Protein AF-A0AAN8E3Z5-F1 (afdb_monomer)

Radius of gyration: 28.77 Å; Cα contacts (8 Å, |Δi|>4): 57; chains: 1; bounding box: 49×91×58 Å

pLDDT: mean 72.6, std 13.72, range [35.34, 92.69]

Foldseek 3Di:
DPPPPPQFDADPVVRDGDDPQQSCLVVCVVVVVVVLVVVVVVCCVVDPDCPDPPNDRDDDPGDHPVVVVDDPPPPDDPPPDDPDPPVLVVVLVVCVVVVHDDDPVCVVVDDSAPDPCCQDDPVRHGPPDPVVVVVCVVCVPPDDPPDDDPPDDDDDDDDDDDD

Mean predicted aligned error: 19.1 Å

Organism: Champsocephalus gunnari (NCBI:txid52237)

Sequence (163 aa):
MVPDSVLAPLNIINKEVATPEIQESLLGAEHLGQAQMKVFVDKRPASDQHLGLKSPILKNKAKTFASLYEVDQLSKNKQNTIKVDRQILQRLVTAYRAGRKVDLENVPQHELMPIPPSLAATNGSLHSTNKSALANILTKHVQTPADVPLQEPSCLAIDAKHL

Solvent-accessible surface area (backbone atoms only — not comparable to full-atom values): 11097 Å² total; per-residue (Å²): 135,80,75,86,72,82,76,65,53,63,42,85,86,80,72,43,70,48,52,71,68,31,40,51,34,57,75,39,41,64,61,54,50,53,52,52,50,50,54,55,60,60,48,62,84,72,44,95,60,87,72,53,94,81,64,74,83,79,80,81,85,66,52,44,80,70,55,76,74,58,73,83,82,65,87,84,62,93,76,76,82,77,90,67,61,66,69,60,56,50,51,51,51,50,41,41,72,71,70,45,93,68,58,77,84,58,50,82,80,47,82,92,48,101,52,59,72,92,53,22,44,96,86,71,48,62,55,90,59,62,69,64,60,58,49,52,64,71,45,70,82,58,87,72,72,94,65,79,83,80,81,65,102,71,86,87,84,81,83,88,81,78,132

Structure (mmCIF, N/CA/C/O backbone):
data_AF-A0AAN8E3Z5-F1
#
_entry.id   AF-A0AAN8E3Z5-F1
#
loop_
_atom_site.group_PDB
_atom_site.id
_atom_site.type_symbol
_atom_site.label_atom_id
_atom_site.label_alt_id
_atom_site.label_comp_id
_atom_site.label_asym_id
_atom_site.label_entity_id
_atom_site.label_seq_id
_atom_site.pdbx_PDB_ins_code
_atom_site.Cartn_x
_atom_site.Cartn_y
_atom_site.Cartn_z
_atom_site.occupancy
_atom_site.B_iso_or_equiv
_atom_site.auth_seq_id
_atom_site.auth_comp_id
_atom_site.auth_asym_id
_atom_site.auth_atom_id
_atom_site.pdbx_PDB_model_num
ATOM 1 N N . MET A 1 1 ? -17.782 32.209 -18.278 1.00 35.34 1 MET A N 1
ATOM 2 C CA . MET A 1 1 ? -16.757 31.251 -18.734 1.00 35.34 1 MET A CA 1
ATOM 3 C C . MET A 1 1 ? -16.049 30.766 -17.480 1.00 35.34 1 MET A C 1
ATOM 5 O O . MET A 1 1 ? -15.307 31.535 -16.886 1.00 35.34 1 MET A O 1
ATOM 9 N N . VAL A 1 2 ? -16.440 29.600 -16.962 1.00 37.16 2 VAL A N 1
ATOM 10 C CA . VAL A 1 2 ? -15.814 29.016 -15.764 1.00 37.16 2 VAL A CA 1
ATOM 11 C C . VAL A 1 2 ? -14.489 28.419 -16.241 1.00 37.16 2 VAL A C 1
ATOM 13 O O . VAL A 1 2 ? -14.527 27.704 -17.240 1.00 37.16 2 VAL A O 1
ATOM 16 N N . PRO A 1 3 ? -13.336 28.755 -15.640 1.00 47.00 3 PRO A N 1
ATOM 17 C CA . PRO A 1 3 ? -12.073 28.149 -16.043 1.00 47.00 3 PRO A CA 1
ATOM 18 C C . PRO A 1 3 ? -12.197 26.637 -15.862 1.00 47.00 3 PRO A C 1
ATOM 20 O O . PRO A 1 3 ? -12.747 26.203 -14.847 1.00 47.00 3 PRO A O 1
ATOM 23 N N . ASP A 1 4 ? -11.739 25.866 -16.851 1.00 47.56 4 ASP A N 1
ATOM 24 C CA . ASP A 1 4 ? -11.711 24.406 -16.799 1.00 47.56 4 ASP A CA 1
ATOM 25 C C . ASP A 1 4 ? -11.089 23.979 -15.470 1.00 47.56 4 ASP A C 1
ATOM 27 O O . ASP A 1 4 ? -9.887 24.101 -15.228 1.00 47.56 4 ASP A O 1
ATOM 31 N N . SER A 1 5 ? -11.954 23.555 -14.556 1.00 53.25 5 SER A N 1
ATOM 32 C CA . SER A 1 5 ? -11.547 23.027 -13.270 1.00 53.25 5 SER A CA 1
ATOM 33 C C . SER A 1 5 ? -10.885 21.704 -13.598 1.00 53.25 5 SER A C 1
ATOM 35 O O . SER A 1 5 ? -11.550 20.770 -14.038 1.00 53.25 5 SER A O 1
ATOM 37 N N . VAL A 1 6 ? -9.561 21.647 -13.464 1.00 61.03 6 VAL A N 1
ATOM 38 C CA . VAL A 1 6 ? -8.793 20.417 -13.645 1.00 61.03 6 VAL A CA 1
ATOM 39 C C . VAL A 1 6 ? -9.338 19.405 -12.640 1.00 61.03 6 VAL A C 1
ATOM 41 O O . VAL A 1 6 ? -9.022 19.454 -11.452 1.00 61.03 6 VAL A O 1
ATOM 44 N N . LEU A 1 7 ? -10.235 18.534 -13.102 1.00 68.44 7 LEU A N 1
ATOM 45 C CA . LEU A 1 7 ? -10.833 17.495 -12.282 1.00 68.44 7 LEU A CA 1
ATOM 46 C C . LEU A 1 7 ? -9.721 16.519 -11.904 1.00 68.44 7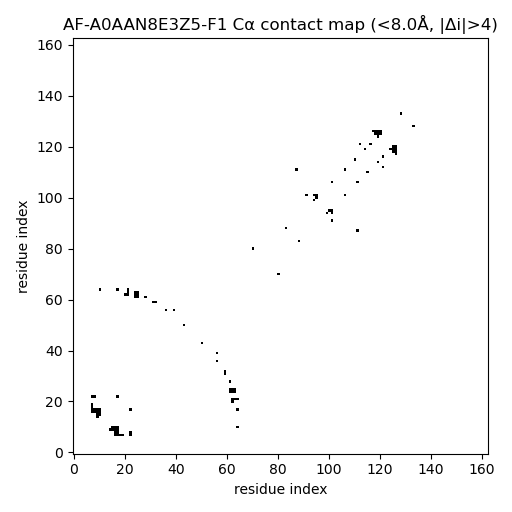 LEU A C 1
ATOM 48 O O . LEU A 1 7 ? -9.171 15.821 -12.756 1.00 68.44 7 LEU A O 1
ATOM 52 N N . ALA A 1 8 ? -9.370 16.502 -10.620 1.00 77.50 8 ALA A N 1
ATOM 53 C CA . ALA A 1 8 ? -8.395 15.563 -10.095 1.00 77.50 8 ALA A CA 1
ATOM 54 C C . ALA A 1 8 ? -8.927 14.126 -10.272 1.00 77.50 8 ALA A C 1
ATOM 56 O O . ALA A 1 8 ? -10.093 13.867 -9.947 1.00 77.50 8 ALA A O 1
ATOM 57 N N . PRO A 1 9 ? -8.109 13.182 -10.777 1.00 83.31 9 PRO A N 1
ATOM 58 C CA . PRO A 1 9 ? -8.521 11.794 -10.942 1.00 83.31 9 PRO A CA 1
ATOM 59 C C . PRO A 1 9 ? -9.071 11.212 -9.636 1.00 83.31 9 PRO A C 1
ATOM 61 O O . PRO A 1 9 ? -8.458 11.353 -8.579 1.00 83.31 9 PRO A O 1
ATOM 64 N N . LEU A 1 10 ? -10.218 10.536 -9.712 1.00 87.19 10 LEU A N 1
ATOM 65 C CA . LEU A 1 10 ? -10.875 9.904 -8.569 1.00 87.19 10 LEU A CA 1
ATOM 66 C C . LEU A 1 10 ? -10.793 8.380 -8.694 1.00 87.19 10 LEU A C 1
ATOM 68 O O . LEU A 1 10 ? -11.202 7.807 -9.706 1.00 87.19 10 LEU A O 1
ATOM 72 N N . ASN A 1 11 ? -10.341 7.704 -7.641 1.00 84.56 11 ASN A N 1
ATOM 73 C CA . ASN A 1 11 ? -10.471 6.258 -7.535 1.00 84.56 11 ASN A CA 1
ATOM 74 C C . ASN A 1 11 ? -11.949 5.895 -7.310 1.00 84.56 11 ASN A C 1
ATOM 76 O O . ASN A 1 11 ? -12.522 6.175 -6.258 1.00 84.56 11 ASN A O 1
ATOM 80 N N . ILE A 1 12 ? -12.573 5.247 -8.295 1.00 86.06 12 ILE A N 1
ATOM 81 C CA . ILE A 1 12 ? -14.014 4.947 -8.289 1.00 86.06 12 ILE A CA 1
ATOM 82 C C . ILE A 1 12 ? -14.402 3.981 -7.161 1.00 86.06 12 ILE A C 1
ATOM 84 O O . ILE A 1 12 ? -15.523 4.075 -6.649 1.00 86.06 12 ILE A O 1
ATOM 88 N N . ILE A 1 13 ? -13.489 3.089 -6.765 1.00 81.62 13 ILE A N 1
ATOM 89 C CA . ILE A 1 13 ? -13.720 2.070 -5.735 1.00 81.62 13 ILE A CA 1
ATOM 90 C C . ILE A 1 13 ? -13.588 2.698 -4.347 1.00 81.62 13 ILE A C 1
ATOM 92 O O . ILE A 1 13 ? -14.518 2.634 -3.548 1.00 81.62 13 ILE A O 1
ATOM 96 N N . ASN A 1 14 ? -12.460 3.362 -4.088 1.00 79.62 14 ASN A N 1
ATOM 97 C CA . ASN A 1 14 ? -12.145 3.884 -2.754 1.00 79.62 14 ASN A CA 1
ATOM 98 C C . ASN A 1 14 ? -12.716 5.289 -2.502 1.00 79.62 14 ASN A C 1
ATOM 100 O O . ASN A 1 14 ? -12.696 5.758 -1.368 1.00 79.62 14 ASN A O 1
ATOM 104 N N . LYS A 1 15 ? -13.227 5.959 -3.546 1.00 82.38 15 LYS A N 1
ATOM 105 C CA . LYS A 1 15 ? -13.676 7.365 -3.531 1.00 82.38 15 LYS A CA 1
ATOM 106 C C . LYS A 1 15 ? -12.581 8.348 -3.102 1.00 82.38 15 LYS A C 1
ATOM 108 O O . LYS A 1 15 ? -12.868 9.410 -2.563 1.00 82.38 15 LYS A O 1
ATOM 113 N N . GLU A 1 16 ? -11.329 7.997 -3.370 1.00 82.81 16 GLU A N 1
ATOM 114 C CA . GLU A 1 16 ? -10.161 8.815 -3.045 1.00 82.81 16 GLU A CA 1
ATOM 115 C C . GLU A 1 16 ? -9.762 9.693 -4.226 1.00 82.81 16 GLU A C 1
ATOM 117 O O . GLU A 1 16 ? -9.743 9.237 -5.370 1.00 82.81 16 GLU A O 1
ATOM 122 N N . VAL A 1 17 ? -9.419 10.947 -3.941 1.00 86.69 17 VAL A N 1
ATOM 123 C CA . VAL A 1 17 ? -8.927 11.909 -4.934 1.00 86.69 17 VAL A CA 1
ATOM 124 C C . VAL A 1 17 ? -7.409 11.777 -5.047 1.00 86.69 17 VAL A C 1
ATOM 126 O O . VAL A 1 17 ? -6.720 11.663 -4.033 1.00 86.69 17 VAL A O 1
ATOM 129 N N . ALA A 1 18 ? -6.883 11.771 -6.272 1.00 86.25 18 ALA A N 1
ATOM 130 C CA . ALA A 1 18 ? -5.448 11.701 -6.519 1.00 86.25 18 ALA A CA 1
ATOM 131 C C . ALA A 1 18 ? -4.725 12.921 -5.934 1.00 86.25 18 ALA A C 1
ATOM 133 O O . ALA A 1 18 ? -5.173 14.058 -6.076 1.00 86.25 18 ALA A O 1
ATOM 134 N N . THR A 1 19 ? -3.565 12.684 -5.321 1.00 89.25 19 THR A N 1
ATOM 135 C CA . THR A 1 19 ? -2.620 13.761 -5.008 1.00 89.25 19 THR A CA 1
ATOM 136 C C . THR A 1 19 ? -2.021 14.319 -6.304 1.00 89.25 19 THR A C 1
ATOM 138 O O . THR A 1 19 ? -2.004 13.605 -7.311 1.00 89.25 19 THR A O 1
ATOM 141 N N . PRO A 1 20 ? -1.475 15.550 -6.304 1.00 88.12 20 PRO A N 1
ATOM 142 C CA . PRO A 1 20 ? -0.863 16.139 -7.498 1.00 88.12 20 PRO A CA 1
ATOM 143 C C . PRO A 1 20 ? 0.209 15.239 -8.128 1.00 88.12 20 PRO A C 1
ATOM 145 O O . PRO A 1 20 ? 0.240 15.069 -9.340 1.00 88.12 20 PRO A O 1
ATOM 148 N N . GLU A 1 21 ? 1.022 14.580 -7.298 1.00 87.31 21 GLU A N 1
ATOM 149 C CA . GLU A 1 21 ? 2.067 13.656 -7.753 1.00 87.31 21 GLU A CA 1
ATOM 150 C C . GLU A 1 21 ? 1.504 12.401 -8.435 1.00 87.31 21 GLU A C 1
ATOM 152 O O . GLU A 1 21 ? 2.039 11.938 -9.442 1.00 87.31 21 GLU A O 1
ATOM 157 N N . ILE A 1 22 ? 0.422 11.830 -7.893 1.00 89.31 22 ILE A N 1
ATOM 158 C CA . ILE A 1 22 ? -0.249 10.671 -8.497 1.00 89.31 22 ILE A CA 1
ATOM 159 C C . ILE A 1 22 ? -0.948 11.103 -9.783 1.00 89.31 22 ILE A C 1
ATOM 161 O O . ILE A 1 22 ? -0.882 10.391 -10.779 1.00 89.31 22 ILE A O 1
ATOM 165 N N . GLN A 1 23 ? -1.587 12.271 -9.788 1.00 89.38 23 GLN A N 1
ATOM 166 C CA . GLN A 1 23 ? -2.225 12.825 -10.974 1.00 89.38 23 GLN A CA 1
ATOM 167 C C . GLN A 1 23 ? -1.213 13.020 -12.106 1.00 89.38 23 GLN A C 1
ATOM 169 O O . GLN A 1 23 ? -1.448 12.533 -13.209 1.00 89.38 23 GLN A O 1
ATOM 174 N N . GLU A 1 24 ? -0.083 13.672 -11.839 1.00 89.94 24 GLU A N 1
ATOM 175 C CA . GLU A 1 24 ? 0.981 13.869 -12.826 1.00 89.94 24 GLU A CA 1
ATOM 176 C C . GLU A 1 24 ? 1.546 12.528 -13.311 1.00 89.94 24 GLU A C 1
ATOM 178 O O . GLU A 1 24 ? 1.671 12.303 -14.515 1.00 89.94 24 GLU A O 1
ATOM 183 N N . SER A 1 25 ? 1.804 11.592 -12.392 1.00 89.19 25 SER A N 1
ATOM 184 C CA . SER A 1 25 ? 2.319 10.267 -12.740 1.00 89.19 25 SER A CA 1
ATOM 185 C C . SER A 1 25 ? 1.342 9.445 -13.588 1.00 89.19 25 SER A C 1
ATOM 187 O O . SER A 1 25 ? 1.790 8.689 -14.450 1.00 89.19 25 SER A O 1
ATOM 189 N N . LEU A 1 26 ? 0.033 9.544 -13.339 1.00 88.50 26 LEU A N 1
ATOM 190 C CA . LEU A 1 26 ? -0.995 8.817 -14.089 1.00 88.50 26 LEU A CA 1
ATOM 191 C C . LEU A 1 26 ? -1.249 9.456 -15.456 1.00 88.50 26 LEU A C 1
ATOM 193 O O . LEU A 1 26 ? -1.284 8.743 -16.457 1.00 88.50 26 LEU A O 1
ATOM 197 N N . LEU A 1 27 ? -1.384 10.785 -15.511 1.00 89.75 27 LEU A N 1
ATOM 198 C CA . LEU A 1 27 ? -1.587 11.518 -16.764 1.00 89.75 27 LEU A CA 1
ATOM 199 C C . LEU A 1 27 ? -0.351 11.440 -17.672 1.00 89.75 27 LEU A C 1
ATOM 201 O O . LEU A 1 27 ? -0.482 11.344 -18.888 1.00 89.75 27 LEU A O 1
ATOM 205 N N . GLY A 1 28 ? 0.848 11.425 -17.088 1.00 88.38 28 GLY A N 1
ATOM 206 C CA . GLY A 1 28 ? 2.117 11.301 -17.804 1.00 88.38 28 GLY A CA 1
ATOM 207 C C . GLY A 1 28 ? 2.565 9.863 -18.083 1.00 88.38 28 GLY A C 1
ATOM 208 O O . GLY A 1 28 ? 3.637 9.675 -18.659 1.00 88.38 28 GLY A O 1
ATOM 209 N N . ALA A 1 29 ? 1.798 8.840 -17.688 1.00 88.31 29 ALA A N 1
ATOM 210 C CA . ALA A 1 29 ? 2.243 7.444 -17.728 1.00 88.31 29 ALA A CA 1
ATOM 211 C C . ALA A 1 29 ? 2.651 6.975 -19.135 1.00 88.31 29 ALA A C 1
ATOM 213 O O . ALA A 1 29 ? 3.661 6.282 -19.288 1.00 88.31 29 ALA A O 1
ATOM 214 N N . GLU A 1 30 ? 1.899 7.384 -20.160 1.00 89.50 30 GLU A N 1
ATOM 215 C CA . GLU A 1 30 ? 2.204 7.070 -21.558 1.00 89.50 30 GLU A CA 1
ATOM 216 C C . GLU A 1 30 ? 3.537 7.691 -21.989 1.00 89.50 30 GLU A C 1
ATOM 218 O O . GLU A 1 30 ? 4.428 6.985 -22.461 1.00 89.50 30 GLU A O 1
ATOM 223 N N . HIS A 1 31 ? 3.704 8.996 -21.758 1.00 90.00 31 HIS A N 1
ATOM 224 C CA . HIS A 1 31 ? 4.921 9.722 -22.111 1.00 90.00 31 HIS A CA 1
ATOM 225 C C . HIS A 1 31 ? 6.151 9.148 -21.390 1.00 90.00 31 HIS A C 1
ATOM 227 O O . HIS A 1 31 ? 7.203 8.949 -22.002 1.00 90.00 31 HIS A O 1
ATOM 233 N N . LEU A 1 32 ? 6.017 8.803 -20.104 1.00 87.56 32 LEU A N 1
ATOM 234 C CA . LEU A 1 32 ? 7.078 8.146 -19.336 1.00 87.56 32 LEU A CA 1
ATOM 235 C C . LEU A 1 32 ? 7.445 6.776 -19.926 1.00 87.56 32 LEU A C 1
ATOM 237 O O . LEU A 1 32 ? 8.629 6.449 -20.024 1.00 87.56 32 LEU A O 1
ATOM 241 N N . GLY A 1 33 ? 6.453 5.990 -20.355 1.00 88.81 33 GLY A N 1
ATOM 242 C CA . GLY A 1 33 ? 6.675 4.703 -21.017 1.00 88.81 33 GLY A CA 1
ATOM 243 C C . GLY A 1 33 ? 7.392 4.846 -22.362 1.00 88.81 33 GLY A C 1
ATOM 244 O O . GLY A 1 33 ? 8.358 4.126 -22.628 1.00 88.81 33 GLY A O 1
ATOM 245 N N . GLN A 1 34 ? 6.979 5.813 -23.183 1.00 90.94 34 GLN A N 1
ATOM 246 C CA . GLN A 1 34 ? 7.623 6.113 -24.465 1.00 90.94 34 GLN A CA 1
ATOM 247 C C . GLN A 1 34 ? 9.076 6.577 -24.276 1.00 90.94 34 GLN A C 1
ATOM 249 O O . GLN A 1 34 ? 9.975 6.098 -24.972 1.00 90.94 34 GLN A O 1
ATOM 254 N N . ALA A 1 35 ? 9.337 7.446 -23.295 1.00 89.81 35 ALA A N 1
ATOM 255 C CA . ALA A 1 35 ? 10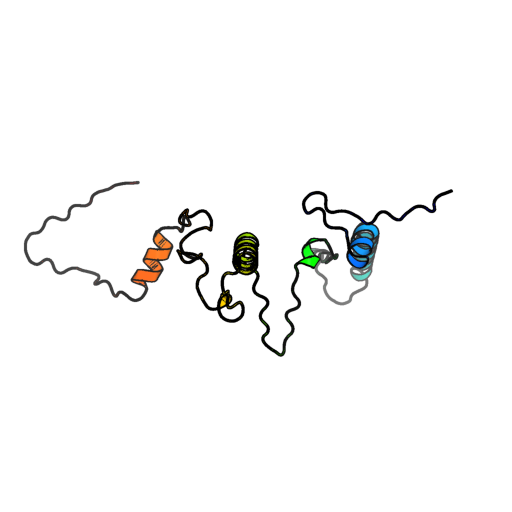.687 7.895 -22.966 1.00 89.81 35 ALA A CA 1
ATOM 256 C C . ALA A 1 35 ? 11.582 6.732 -22.497 1.00 89.81 35 ALA A C 1
ATOM 258 O O . ALA A 1 35 ? 12.719 6.604 -22.955 1.00 89.81 35 ALA A O 1
ATOM 259 N N . GLN A 1 36 ? 11.068 5.843 -21.639 1.00 87.75 36 GLN A N 1
ATOM 260 C CA . GLN A 1 36 ? 11.792 4.645 -21.191 1.00 87.75 36 GLN A CA 1
ATOM 261 C C . GLN A 1 36 ? 12.096 3.687 -22.347 1.00 87.75 36 GLN A C 1
ATOM 263 O O . GLN A 1 36 ? 13.207 3.160 -22.422 1.00 87.75 36 GLN A O 1
ATOM 268 N N . MET A 1 37 ? 11.145 3.498 -23.264 1.00 89.00 37 MET A N 1
ATOM 269 C CA . MET A 1 37 ? 11.342 2.695 -24.471 1.00 89.00 37 MET A CA 1
ATOM 270 C C . MET A 1 37 ? 12.452 3.276 -25.349 1.00 89.00 37 MET A C 1
ATOM 272 O O . MET A 1 37 ? 13.358 2.552 -25.756 1.00 89.00 37 MET A O 1
ATOM 276 N N . LYS A 1 38 ? 12.423 4.589 -25.598 1.00 89.06 38 LYS A N 1
ATOM 277 C CA . LYS A 1 38 ? 13.441 5.264 -26.408 1.00 89.06 38 LYS A CA 1
ATOM 278 C C . LYS A 1 38 ? 14.835 5.104 -25.799 1.00 89.06 38 LYS A C 1
ATOM 280 O O . LYS A 1 38 ? 15.750 4.641 -26.467 1.00 89.06 38 LYS A O 1
ATOM 285 N N . VAL A 1 39 ? 14.965 5.364 -24.497 1.00 87.00 39 VAL A N 1
ATOM 286 C CA . VAL A 1 39 ? 16.222 5.164 -23.756 1.00 87.00 39 VAL A CA 1
ATOM 287 C C . VAL A 1 39 ? 16.699 3.710 -23.825 1.00 87.00 39 VAL A C 1
ATOM 289 O O . VAL A 1 39 ? 17.900 3.463 -23.929 1.00 87.00 39 VAL A O 1
ATOM 292 N N . PHE A 1 40 ? 15.785 2.743 -23.755 1.00 85.19 40 PHE A N 1
ATOM 293 C CA . PHE A 1 40 ? 16.120 1.326 -23.858 1.00 85.19 40 PHE A CA 1
ATOM 294 C C . PHE A 1 40 ? 16.655 0.948 -25.246 1.00 85.19 40 PHE A C 1
ATOM 296 O O . PHE A 1 40 ? 17.634 0.205 -25.336 1.00 85.19 40 PHE A O 1
ATOM 303 N N . VAL A 1 41 ? 16.044 1.472 -26.313 1.00 85.12 41 VAL A N 1
ATOM 304 C CA . VAL A 1 41 ? 16.496 1.253 -27.695 1.00 85.12 41 VAL A CA 1
ATOM 305 C C . VAL A 1 41 ? 17.846 1.922 -27.934 1.00 85.12 41 VAL A C 1
ATOM 307 O O . VAL A 1 41 ? 18.742 1.261 -28.447 1.00 85.12 41 VAL A O 1
ATOM 310 N N . ASP A 1 42 ? 18.023 3.172 -27.504 1.00 84.88 42 ASP A N 1
ATOM 311 C CA . ASP A 1 42 ? 19.233 3.966 -27.761 1.00 84.88 42 ASP A CA 1
ATOM 312 C C . ASP A 1 42 ? 20.461 3.448 -26.993 1.00 84.88 42 ASP A C 1
ATOM 314 O O . ASP A 1 42 ? 21.584 3.477 -27.498 1.00 84.88 42 ASP A O 1
ATOM 318 N N . LYS A 1 43 ? 20.270 2.931 -25.772 1.00 79.81 43 LYS A N 1
ATOM 319 C CA . LYS A 1 43 ? 21.372 2.388 -24.956 1.00 79.81 43 LYS A CA 1
ATOM 320 C C . LYS A 1 43 ? 21.889 1.040 -25.448 1.00 79.81 43 LYS A C 1
ATOM 322 O O . LYS A 1 43 ? 23.027 0.697 -25.154 1.00 79.81 43 LYS A O 1
ATOM 327 N N . ARG A 1 44 ? 21.078 0.274 -26.180 1.00 75.69 44 ARG A N 1
ATOM 328 C CA . ARG A 1 44 ? 21.425 -1.079 -26.633 1.00 75.69 44 ARG A CA 1
ATOM 329 C C . ARG A 1 44 ? 22.542 -1.124 -27.694 1.00 75.69 44 ARG A C 1
ATOM 331 O O . ARG A 1 44 ? 23.403 -1.986 -27.557 1.00 75.69 44 ARG A O 1
ATOM 338 N N . PRO A 1 45 ? 22.572 -0.256 -28.724 1.00 72.00 45 PRO A N 1
ATOM 339 C CA . PRO A 1 45 ? 23.680 -0.209 -29.677 1.00 72.00 45 PRO A CA 1
ATOM 340 C C . PRO A 1 45 ? 24.902 0.566 -29.158 1.00 72.00 45 PRO A C 1
ATOM 342 O O . PRO A 1 45 ? 25.985 0.384 -29.699 1.00 72.00 45 PRO A O 1
ATOM 345 N N . ALA A 1 46 ? 24.743 1.429 -28.146 1.00 64.31 46 ALA A N 1
ATOM 346 C CA . ALA A 1 46 ? 25.780 2.363 -27.692 1.00 64.31 46 ALA A CA 1
ATOM 347 C C . ALA A 1 46 ? 26.561 1.919 -26.436 1.00 64.31 46 ALA A C 1
ATOM 349 O O . ALA A 1 46 ? 27.492 2.613 -26.034 1.00 64.31 46 ALA A O 1
ATOM 350 N N . SER A 1 47 ? 26.188 0.816 -25.776 1.00 59.00 47 SER A N 1
ATOM 351 C CA . SER A 1 47 ? 26.873 0.360 -24.560 1.00 59.00 47 SER A CA 1
ATOM 352 C C . SER A 1 47 ? 27.907 -0.733 -24.845 1.00 59.00 47 SER A C 1
ATOM 354 O O . SER A 1 47 ? 27.538 -1.832 -25.250 1.00 59.00 47 SER A O 1
ATOM 356 N N . ASP A 1 48 ? 29.169 -0.485 -24.482 1.00 56.81 48 ASP A N 1
ATOM 357 C CA . ASP A 1 48 ? 30.242 -1.502 -24.419 1.00 56.81 48 ASP A CA 1
ATOM 358 C C . ASP A 1 48 ? 29.980 -2.598 -23.362 1.00 56.81 48 ASP A C 1
ATOM 360 O O . ASP A 1 48 ? 30.673 -3.612 -23.287 1.00 56.81 48 ASP A O 1
ATOM 364 N N . GLN A 1 49 ? 28.959 -2.414 -22.520 1.00 59.75 49 GLN A N 1
ATOM 365 C CA . GLN A 1 49 ? 28.465 -3.438 -21.609 1.00 59.75 49 GLN A CA 1
ATOM 366 C C . GLN A 1 49 ? 27.494 -4.361 -22.344 1.00 59.75 49 GLN A C 1
ATOM 368 O O . GLN A 1 49 ? 26.504 -3.903 -22.908 1.00 59.75 49 GLN A O 1
ATOM 373 N N . HIS A 1 50 ? 27.755 -5.669 -22.276 1.00 58.84 50 HIS A N 1
ATOM 374 C CA . HIS A 1 50 ? 26.893 -6.761 -22.739 1.00 58.84 50 HIS A CA 1
ATOM 375 C C . HIS A 1 50 ? 25.481 -6.710 -22.108 1.00 58.84 50 HIS A C 1
ATOM 377 O O . HIS A 1 50 ? 25.116 -7.534 -21.266 1.00 58.84 50 HIS A O 1
ATOM 383 N N . LEU A 1 51 ? 24.633 -5.773 -22.526 1.00 65.56 51 LEU A N 1
ATOM 384 C CA . LEU A 1 51 ? 23.194 -5.873 -22.336 1.00 65.56 51 LEU A CA 1
ATOM 385 C C . LEU A 1 51 ? 22.723 -6.995 -23.257 1.00 65.56 51 LEU A C 1
ATOM 387 O O . LEU A 1 51 ? 22.594 -6.822 -24.468 1.00 65.56 51 LEU A O 1
ATOM 391 N N . GLY A 1 52 ? 22.529 -8.186 -22.685 1.00 64.50 52 GLY A N 1
ATOM 392 C CA . GLY A 1 52 ? 22.098 -9.356 -23.443 1.00 64.50 52 GLY A CA 1
ATOM 393 C C . GLY A 1 52 ? 20.870 -9.032 -24.296 1.00 64.50 52 GLY A C 1
ATOM 394 O O . GLY A 1 52 ? 19.961 -8.339 -23.842 1.00 64.50 52 GLY A O 1
ATOM 395 N N . LEU A 1 53 ? 20.812 -9.551 -25.524 1.00 65.06 53 LEU A N 1
ATOM 396 C CA . LEU A 1 53 ? 19.743 -9.272 -26.496 1.00 65.06 53 LEU A CA 1
ATOM 397 C C . LEU A 1 53 ? 18.321 -9.463 -25.921 1.00 65.06 53 LEU A C 1
ATOM 399 O O . LEU A 1 53 ? 17.376 -8.783 -26.322 1.00 65.06 53 LEU A O 1
ATOM 403 N N . LYS A 1 54 ? 18.187 -10.370 -24.945 1.00 75.31 54 LYS A N 1
ATOM 404 C CA . LYS A 1 54 ? 16.941 -10.727 -24.249 1.00 75.31 54 LYS A CA 1
ATOM 405 C C . LYS A 1 54 ? 16.717 -9.988 -22.923 1.00 75.31 54 LYS A C 1
ATOM 407 O O . LYS A 1 54 ? 15.820 -10.355 -22.171 1.00 75.31 54 LYS A O 1
ATOM 412 N N . SER A 1 55 ? 17.533 -8.986 -22.604 1.00 79.81 55 SER A N 1
ATOM 413 C CA . SER A 1 55 ? 17.340 -8.157 -21.411 1.00 79.81 55 SER A CA 1
ATOM 414 C C . SER A 1 55 ? 15.984 -7.438 -21.492 1.00 79.81 55 SER A C 1
ATOM 416 O O . SER A 1 55 ? 15.700 -6.806 -22.514 1.00 79.81 55 SER A O 1
ATOM 418 N N . PRO A 1 56 ? 15.118 -7.563 -20.470 1.00 82.50 56 PRO A N 1
ATOM 419 C CA . PRO A 1 56 ? 13.802 -6.939 -20.477 1.00 82.50 56 PRO A CA 1
ATOM 420 C C . PRO A 1 56 ? 13.893 -5.438 -20.185 1.00 82.50 56 PRO A C 1
ATOM 422 O O . PRO A 1 56 ? 14.815 -4.971 -19.515 1.00 82.50 56 PRO A O 1
ATOM 425 N N . ILE A 1 57 ? 12.888 -4.689 -20.637 1.00 84.44 57 ILE A N 1
ATOM 426 C CA . ILE A 1 57 ? 12.687 -3.299 -20.220 1.00 84.44 57 ILE A CA 1
ATOM 427 C C . ILE A 1 57 ? 12.325 -3.297 -18.730 1.00 84.44 57 ILE A C 1
ATOM 429 O O . ILE A 1 57 ? 11.495 -4.091 -18.279 1.00 84.44 57 ILE A O 1
ATOM 433 N N . LEU A 1 58 ? 12.960 -2.418 -17.954 1.00 82.75 58 LEU A N 1
ATOM 434 C CA . LEU A 1 58 ? 12.657 -2.267 -16.533 1.00 82.75 58 LEU A CA 1
ATOM 435 C C . LEU A 1 58 ? 11.215 -1.784 -16.341 1.00 82.75 58 LEU A C 1
ATOM 437 O O . LEU A 1 58 ? 10.725 -0.938 -17.083 1.00 82.75 58 LEU A O 1
ATOM 441 N N . LYS A 1 59 ? 10.540 -2.308 -15.313 1.00 82.50 59 LYS A N 1
ATOM 442 C CA . LYS A 1 59 ? 9.177 -1.881 -14.979 1.00 82.50 59 LYS A CA 1
ATOM 443 C C . LYS A 1 59 ? 9.167 -0.407 -14.580 1.00 82.50 59 LYS A C 1
ATOM 445 O O . LYS A 1 59 ? 9.942 0.000 -13.712 1.00 82.50 59 LYS A O 1
ATOM 450 N N . ASN A 1 60 ? 8.230 0.351 -15.143 1.00 79.94 60 ASN A N 1
ATOM 451 C CA . ASN A 1 60 ? 7.955 1.706 -14.695 1.00 79.94 60 ASN A CA 1
ATOM 452 C C . ASN A 1 60 ? 7.354 1.660 -13.279 1.00 79.94 60 ASN A C 1
ATOM 454 O O . ASN A 1 60 ? 6.295 1.067 -13.073 1.00 79.94 60 ASN A O 1
ATOM 458 N N . LYS A 1 61 ? 8.030 2.262 -12.296 1.00 82.19 61 LYS A N 1
ATOM 459 C CA . LYS A 1 61 ? 7.543 2.384 -10.912 1.00 82.19 61 LYS A CA 1
ATOM 460 C C . LYS A 1 61 ? 6.718 3.666 -10.753 1.00 82.19 61 LYS A C 1
ATOM 462 O O . LYS A 1 61 ? 7.047 4.520 -9.937 1.00 82.19 61 LYS A O 1
ATOM 467 N N . ALA A 1 62 ? 5.696 3.823 -11.592 1.00 84.31 62 ALA A N 1
ATOM 468 C CA . ALA A 1 62 ? 4.813 4.983 -11.555 1.00 84.31 62 ALA A CA 1
ATOM 469 C C . ALA A 1 62 ? 4.050 5.036 -10.220 1.00 84.31 62 ALA A C 1
ATOM 471 O O . ALA A 1 62 ? 3.589 4.002 -9.726 1.00 84.31 62 ALA A O 1
ATOM 472 N N . LYS A 1 63 ? 3.906 6.235 -9.647 1.00 87.12 63 LYS A N 1
ATOM 473 C CA . LYS A 1 63 ? 3.092 6.436 -8.443 1.00 87.12 63 LYS A CA 1
ATOM 474 C C . LYS A 1 63 ? 1.620 6.260 -8.814 1.00 87.12 63 LYS A C 1
ATOM 476 O O . LYS A 1 63 ? 1.152 6.776 -9.826 1.00 87.12 63 LYS A O 1
ATOM 481 N N . THR A 1 64 ? 0.884 5.516 -7.999 1.00 89.69 64 THR A N 1
ATOM 482 C CA . THR A 1 64 ? -0.546 5.230 -8.207 1.00 89.69 64 THR A CA 1
ATOM 483 C C . THR A 1 64 ? -1.291 5.369 -6.883 1.00 89.69 64 THR A C 1
ATOM 485 O O . THR A 1 64 ? -0.678 5.601 -5.850 1.00 89.69 64 THR A O 1
ATOM 488 N N . PHE A 1 65 ? -2.608 5.167 -6.843 1.00 86.75 65 PHE A N 1
ATOM 489 C CA . PHE A 1 65 ? -3.331 5.142 -5.562 1.00 86.75 65 PHE A CA 1
ATOM 490 C C . PHE A 1 65 ? -2.774 4.109 -4.565 1.00 86.75 65 PHE A C 1
ATOM 492 O O . PHE A 1 65 ? -2.877 4.312 -3.362 1.00 86.75 65 PHE A O 1
ATOM 499 N N . ALA A 1 66 ? -2.119 3.039 -5.034 1.00 83.69 66 ALA A N 1
ATOM 500 C CA . ALA A 1 66 ? -1.454 2.085 -4.148 1.00 83.69 66 ALA A CA 1
ATOM 501 C C . ALA A 1 66 ? -0.307 2.725 -3.343 1.00 83.69 66 ALA A C 1
ATOM 503 O O . ALA A 1 66 ? -0.112 2.361 -2.183 1.00 83.69 66 ALA A O 1
ATOM 504 N N . SER A 1 67 ? 0.394 3.716 -3.911 1.00 83.44 67 SER A N 1
ATOM 505 C CA . SER A 1 67 ? 1.487 4.404 -3.217 1.00 83.44 67 SER A CA 1
ATOM 506 C C . SER A 1 67 ? 1.006 5.305 -2.078 1.00 83.44 67 SER A C 1
ATOM 508 O O . SER A 1 67 ? 1.814 5.677 -1.239 1.00 83.44 67 SER A O 1
ATOM 510 N N . LEU A 1 68 ? -0.299 5.603 -1.971 1.00 80.81 68 LEU A N 1
ATOM 511 C CA . LEU A 1 68 ? -0.865 6.276 -0.787 1.00 80.81 68 LEU A CA 1
ATOM 512 C C . LEU A 1 68 ? -0.773 5.419 0.484 1.00 80.81 68 LEU A C 1
ATOM 514 O O . LEU A 1 68 ? -0.831 5.944 1.592 1.00 80.81 68 LEU A O 1
ATOM 518 N N . TYR A 1 69 ? -0.645 4.101 0.325 1.00 78.44 69 TYR A N 1
ATOM 519 C CA . TYR A 1 69 ? -0.566 3.142 1.426 1.00 78.44 69 TYR A CA 1
ATOM 520 C C . TYR A 1 69 ? 0.827 2.519 1.566 1.00 78.44 69 TYR A C 1
ATOM 522 O O . TYR A 1 69 ? 1.025 1.608 2.388 1.00 78.44 69 TYR A O 1
ATOM 530 N N . GLU A 1 70 ? 1.780 2.945 0.736 1.00 77.88 70 GLU A N 1
ATOM 531 C CA . GLU A 1 70 ? 3.187 2.614 0.912 1.00 77.88 70 GLU A CA 1
ATOM 532 C C . GLU A 1 70 ? 3.719 3.390 2.117 1.00 77.88 70 GLU A C 1
ATOM 534 O O . GLU A 1 70 ? 3.376 4.547 2.340 1.00 77.88 70 GLU A O 1
ATOM 539 N N . VAL A 1 71 ? 4.495 2.706 2.954 1.00 63.47 71 VAL A N 1
ATOM 540 C CA . VAL A 1 71 ? 5.037 3.281 4.184 1.00 63.47 71 VAL A CA 1
ATOM 541 C C . VAL A 1 71 ? 6.537 3.383 4.005 1.00 63.47 71 VAL A C 1
ATOM 543 O O . VAL A 1 71 ? 7.195 2.364 3.774 1.00 63.47 71 VAL A O 1
ATOM 546 N N . ASP A 1 72 ? 7.068 4.595 4.142 1.00 58.75 72 ASP A N 1
ATOM 547 C CA . ASP A 1 72 ? 8.505 4.807 4.209 1.00 58.75 72 ASP A CA 1
ATOM 548 C C . ASP A 1 72 ? 9.050 4.099 5.449 1.00 58.75 72 ASP A C 1
ATOM 550 O O . ASP A 1 72 ? 8.726 4.435 6.591 1.00 58.75 72 ASP A O 1
ATOM 554 N N . GLN A 1 73 ? 9.896 3.093 5.231 1.00 52.41 73 GLN A N 1
ATOM 555 C CA . GLN A 1 73 ? 10.677 2.498 6.307 1.00 52.41 73 GLN A CA 1
ATOM 556 C C . GLN A 1 73 ? 11.759 3.502 6.706 1.00 52.41 73 GLN A C 1
ATOM 558 O O . GLN A 1 73 ? 12.889 3.446 6.220 1.00 52.41 73 GLN A O 1
ATOM 563 N N . LEU A 1 74 ? 11.412 4.452 7.575 1.00 51.06 74 LEU A N 1
ATOM 564 C CA . LEU A 1 74 ? 12.372 5.382 8.157 1.00 51.06 74 LEU A CA 1
ATOM 565 C C . LEU A 1 74 ? 13.351 4.599 9.039 1.00 51.06 74 LEU A C 1
ATOM 567 O O . LEU A 1 74 ? 13.127 4.335 10.222 1.00 51.06 74 LEU A O 1
ATOM 571 N N . SER A 1 75 ? 14.480 4.220 8.448 1.00 58.56 75 SER A N 1
ATOM 572 C CA . SER A 1 75 ? 15.628 3.707 9.177 1.00 58.56 75 SER A CA 1
ATOM 573 C C . SE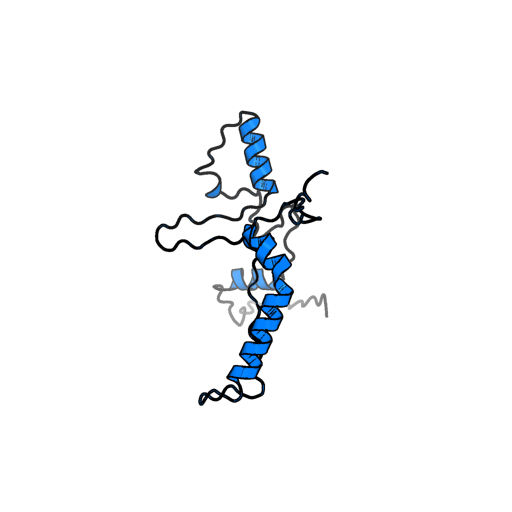R A 1 75 ? 16.185 4.826 10.061 1.00 58.56 75 SER A C 1
ATOM 575 O O . SER A 1 75 ? 16.889 5.699 9.554 1.00 58.56 75 SER A O 1
ATOM 577 N N . LYS A 1 76 ? 15.851 4.805 11.361 1.00 51.41 76 LYS A N 1
ATOM 578 C CA . LYS A 1 76 ? 16.762 5.065 12.509 1.00 51.41 76 LYS A CA 1
ATOM 579 C C . LYS A 1 76 ? 16.067 5.296 13.857 1.00 51.41 76 LYS A C 1
ATOM 581 O O . LYS A 1 76 ? 16.761 5.330 14.860 1.00 51.41 76 LYS A O 1
ATOM 586 N N . ASN A 1 77 ? 14.740 5.317 13.927 1.00 49.94 77 ASN A N 1
ATOM 587 C CA . ASN A 1 77 ? 13.994 5.129 15.176 1.00 49.94 77 ASN A CA 1
ATOM 588 C C . ASN A 1 77 ? 12.810 4.218 14.850 1.00 49.94 77 ASN A C 1
ATOM 590 O O . ASN A 1 77 ? 12.013 4.575 13.991 1.00 49.94 77 ASN A O 1
ATOM 594 N N . LYS A 1 78 ? 12.734 3.022 15.455 1.00 50.25 78 LYS A N 1
ATOM 595 C CA . LYS A 1 78 ? 11.725 1.979 15.168 1.00 50.25 78 LYS A CA 1
ATOM 596 C C . LYS A 1 78 ? 10.311 2.420 15.590 1.00 50.25 78 LYS A C 1
ATOM 598 O O . LYS A 1 78 ? 9.713 1.837 16.487 1.00 50.25 78 LYS A O 1
ATOM 603 N N . GLN A 1 79 ? 9.758 3.444 14.952 1.00 50.59 79 GLN A N 1
ATOM 604 C CA . GLN A 1 79 ? 8.317 3.637 14.897 1.00 50.59 79 GLN A CA 1
ATOM 605 C C . GLN A 1 79 ? 7.806 2.709 13.800 1.00 50.59 79 GLN A C 1
ATOM 607 O O . GLN A 1 79 ? 7.757 3.058 12.625 1.00 50.59 79 GLN A O 1
ATOM 612 N N . ASN A 1 80 ? 7.515 1.466 14.182 1.00 50.31 80 ASN A N 1
ATOM 613 C CA . ASN A 1 80 ? 6.919 0.504 13.270 1.00 50.31 80 ASN A CA 1
ATOM 614 C C . ASN A 1 80 ? 5.453 0.891 13.071 1.00 50.31 80 ASN A C 1
ATOM 616 O O . ASN A 1 80 ? 4.634 0.726 13.974 1.00 50.31 80 ASN A O 1
ATOM 620 N N . THR A 1 81 ? 5.109 1.408 11.897 1.00 53.19 81 THR A N 1
ATOM 621 C CA . THR A 1 81 ? 3.711 1.625 11.525 1.00 53.19 81 THR A CA 1
ATOM 622 C C . THR A 1 81 ? 3.039 0.269 11.316 1.00 53.19 81 THR A C 1
ATOM 624 O O . THR A 1 81 ? 3.363 -0.464 10.381 1.00 53.19 81 THR A O 1
ATOM 627 N N . ILE A 1 82 ? 2.108 -0.086 12.202 1.00 59.84 82 ILE A N 1
ATOM 628 C CA . ILE A 1 82 ? 1.380 -1.357 12.140 1.00 59.84 82 ILE A CA 1
ATOM 629 C C . ILE A 1 82 ? 0.176 -1.188 11.209 1.00 59.84 82 ILE A C 1
ATOM 631 O O . ILE A 1 82 ? -0.720 -0.385 11.470 1.00 59.84 82 ILE A O 1
ATOM 635 N N . LYS A 1 83 ? 0.130 -1.974 10.128 1.00 60.78 83 LYS A N 1
ATOM 636 C CA . LYS A 1 83 ? -1.072 -2.110 9.293 1.00 60.78 83 LYS A CA 1
ATOM 637 C C . LYS A 1 83 ? -2.066 -3.030 10.010 1.00 60.78 83 LYS A C 1
ATOM 639 O O . LYS A 1 83 ? -1.979 -4.247 9.890 1.00 60.78 83 LYS A O 1
ATOM 644 N N . VAL A 1 84 ? -2.975 -2.446 10.788 1.00 65.00 84 VAL A N 1
ATOM 645 C CA . VAL A 1 84 ? -4.073 -3.161 11.465 1.00 65.00 84 VAL A CA 1
ATOM 646 C C . VAL A 1 84 ? -5.314 -3.164 10.569 1.00 65.00 84 VAL A C 1
ATOM 648 O O . VAL A 1 84 ? -5.537 -2.219 9.812 1.00 65.00 84 VAL A O 1
ATOM 651 N N . ASP A 1 85 ? -6.135 -4.214 10.657 1.00 71.12 85 ASP A N 1
ATOM 652 C CA . ASP A 1 85 ? -7.433 -4.273 9.978 1.00 71.12 85 ASP A CA 1
ATOM 653 C C . ASP A 1 85 ? -8.269 -3.021 10.310 1.00 71.12 85 ASP A C 1
ATOM 655 O O . ASP A 1 85 ? -8.508 -2.684 11.4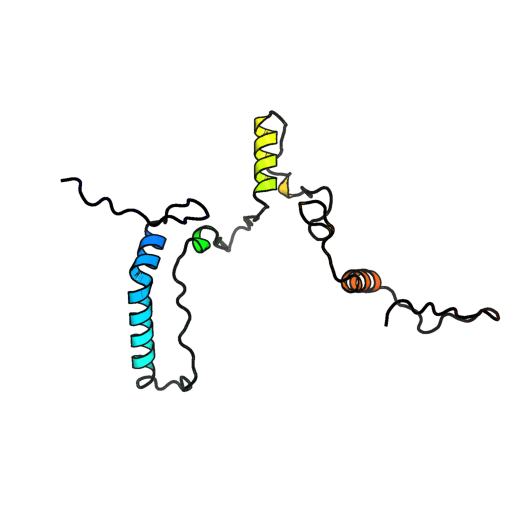78 1.00 71.12 85 ASP A O 1
ATOM 659 N N . ARG A 1 86 ? -8.740 -2.336 9.262 1.00 76.62 86 ARG A N 1
ATOM 660 C CA . ARG A 1 86 ? -9.582 -1.138 9.357 1.00 76.62 86 ARG A CA 1
ATOM 661 C C . ARG A 1 86 ? -10.804 -1.370 10.249 1.00 76.62 86 ARG A C 1
ATOM 663 O O . ARG A 1 86 ? -11.202 -0.454 10.967 1.00 76.62 86 ARG A O 1
ATOM 670 N N . GLN A 1 87 ? -11.398 -2.565 10.226 1.00 73.31 87 GLN A N 1
ATOM 671 C CA . GLN A 1 87 ? -12.552 -2.897 11.063 1.00 73.31 87 GLN A CA 1
ATOM 672 C C . GLN A 1 87 ? -12.197 -2.908 12.554 1.00 73.31 87 GLN A C 1
ATOM 674 O O . GLN A 1 87 ? -12.993 -2.446 13.373 1.00 73.31 87 GLN A O 1
ATOM 679 N N . ILE A 1 88 ? -11.005 -3.388 12.914 1.00 78.44 88 ILE A N 1
ATOM 680 C CA . ILE A 1 88 ? -10.531 -3.425 14.304 1.00 78.44 88 ILE A CA 1
ATOM 681 C C . ILE A 1 88 ? -10.282 -1.998 14.806 1.00 78.44 88 ILE A C 1
ATOM 683 O O . ILE A 1 88 ? -10.786 -1.624 15.867 1.00 78.44 88 ILE A O 1
ATOM 687 N N . LEU A 1 89 ? -9.596 -1.169 14.011 1.00 83.31 89 LEU A N 1
ATOM 688 C CA . LEU A 1 89 ? -9.369 0.243 14.347 1.00 83.31 89 LEU A CA 1
ATOM 689 C C . LEU A 1 89 ? -10.685 1.017 14.471 1.00 83.31 89 LEU A C 1
ATOM 691 O O . LEU A 1 89 ? -10.869 1.781 15.418 1.00 83.31 89 LEU A O 1
ATOM 695 N N . GLN A 1 90 ? -11.636 0.780 13.564 1.00 83.62 90 GLN A N 1
ATOM 696 C CA . GLN A 1 90 ? -12.953 1.408 13.628 1.00 83.62 90 GLN A CA 1
ATOM 697 C C . GLN A 1 90 ? -13.687 1.039 14.925 1.00 83.62 90 GLN A C 1
ATOM 699 O O . GLN A 1 90 ? -14.230 1.924 15.585 1.00 83.62 90 GLN A O 1
ATOM 704 N N . ARG A 1 91 ? -13.658 -0.237 15.337 1.00 83.44 91 ARG A N 1
ATOM 705 C CA . ARG A 1 91 ? -14.263 -0.693 16.602 1.00 83.44 91 ARG A CA 1
ATOM 706 C C . ARG A 1 91 ? -13.608 -0.046 17.826 1.00 83.44 91 ARG A C 1
ATOM 708 O O . ARG A 1 91 ? -14.329 0.373 18.731 1.00 83.44 91 ARG A O 1
ATOM 715 N N . LEU A 1 92 ? -12.279 0.078 17.842 1.00 86.75 92 LEU A N 1
ATOM 716 C CA . LEU A 1 92 ? -11.532 0.767 18.903 1.00 86.75 92 LEU A CA 1
ATOM 717 C C . LEU A 1 92 ? -11.939 2.239 19.021 1.00 86.75 92 LEU A C 1
ATOM 719 O O . LEU A 1 92 ? -12.267 2.704 20.114 1.00 86.75 92 LEU A O 1
ATOM 723 N N . VAL A 1 93 ? -12.005 2.950 17.893 1.00 87.06 93 VAL A N 1
ATOM 724 C CA . VAL A 1 93 ? -12.450 4.351 17.848 1.00 87.06 93 VAL A CA 1
ATOM 725 C C . VAL A 1 93 ? -13.894 4.486 18.333 1.00 87.06 93 VAL A C 1
ATOM 727 O O . VAL A 1 93 ? -14.200 5.390 19.110 1.00 87.06 93 VAL A O 1
ATOM 730 N N . THR A 1 94 ? -14.793 3.587 17.923 1.00 88.94 94 THR A N 1
ATOM 731 C CA . THR A 1 94 ? -16.186 3.588 18.393 1.00 88.94 94 THR A CA 1
ATOM 732 C C . THR A 1 94 ? -16.278 3.343 19.899 1.00 88.94 94 THR A C 1
ATOM 734 O O . THR A 1 94 ? -17.033 4.037 20.575 1.00 88.94 94 THR A O 1
ATOM 737 N N . ALA A 1 95 ? -15.508 2.398 20.447 1.00 87.56 95 ALA A N 1
ATOM 738 C CA . ALA A 1 95 ? -15.487 2.125 21.883 1.00 87.56 95 ALA A CA 1
ATOM 739 C C . ALA A 1 95 ? -14.984 3.332 22.688 1.00 87.56 95 ALA A C 1
ATOM 741 O O . ALA A 1 95 ? -15.619 3.704 23.675 1.00 87.56 95 ALA A O 1
ATOM 742 N N . TYR A 1 96 ? -13.908 3.971 22.221 1.00 87.81 96 TYR A N 1
ATOM 743 C CA . TYR A 1 96 ? -13.374 5.196 22.812 1.00 87.81 96 TYR A CA 1
ATOM 744 C C . TYR A 1 96 ? -14.412 6.329 22.800 1.00 87.81 96 TYR A C 1
ATOM 746 O O . TYR A 1 96 ? -14.696 6.929 23.835 1.00 87.81 96 TYR A O 1
ATOM 754 N N . ARG A 1 97 ? -15.063 6.570 21.652 1.00 88.69 97 ARG A N 1
ATOM 755 C CA . ARG A 1 97 ? -16.129 7.583 21.524 1.00 88.69 97 ARG A CA 1
ATOM 756 C C . ARG A 1 97 ? -17.351 7.295 22.395 1.00 88.69 97 ARG A C 1
ATOM 758 O O . ARG A 1 97 ? -18.017 8.230 22.818 1.00 88.69 97 ARG A O 1
ATOM 765 N N . ALA A 1 98 ? -17.634 6.027 22.676 1.00 92.69 98 ALA A N 1
ATOM 766 C CA . ALA A 1 98 ? -18.698 5.613 23.588 1.00 92.69 98 ALA A CA 1
ATOM 767 C C . ALA A 1 98 ? -18.332 5.785 25.079 1.00 92.69 98 ALA A C 1
ATOM 769 O O . ALA A 1 98 ? -19.073 5.322 25.941 1.00 92.69 98 ALA A O 1
ATOM 770 N N . GLY A 1 99 ? -17.189 6.405 25.395 1.00 90.06 99 GLY A N 1
ATOM 771 C CA . GLY A 1 99 ? -16.752 6.675 26.766 1.00 90.06 99 GLY A CA 1
ATOM 772 C C . GLY A 1 99 ? -16.047 5.501 27.446 1.00 90.06 99 GLY A C 1
ATOM 773 O O . GLY A 1 99 ? -15.766 5.571 28.643 1.00 90.06 99 GLY A O 1
ATOM 774 N N . ARG A 1 100 ? -15.729 4.419 26.719 1.00 89.06 100 ARG A N 1
ATOM 775 C CA . ARG A 1 100 ? -14.898 3.348 27.283 1.00 89.06 100 ARG A CA 1
ATOM 776 C C . ARG A 1 100 ? -13.461 3.838 27.399 1.00 89.06 100 ARG A C 1
ATOM 778 O O . ARG A 1 100 ? -12.910 4.395 26.451 1.00 89.06 100 ARG A O 1
ATOM 785 N N . LYS A 1 101 ? -12.833 3.581 28.546 1.00 87.19 101 LYS A N 1
ATOM 786 C CA . LYS A 1 101 ? -11.405 3.836 28.741 1.00 87.19 101 LYS A CA 1
ATOM 787 C C . LYS A 1 101 ? -10.619 2.856 27.867 1.00 87.19 101 LYS A C 1
ATOM 789 O O . LYS A 1 101 ? -10.572 1.666 28.161 1.00 87.19 101 LYS A O 1
ATOM 794 N N . VAL A 1 102 ? -10.061 3.355 26.768 1.00 83.75 102 VAL A N 1
ATOM 795 C CA . VAL A 1 102 ? -9.231 2.587 25.834 1.00 83.75 102 VAL A CA 1
ATOM 796 C C . VAL A 1 102 ? -7.815 3.132 25.924 1.00 83.75 102 VAL A C 1
ATOM 798 O O . VAL A 1 102 ? -7.582 4.303 25.635 1.00 83.75 102 VAL A O 1
ATOM 801 N N . ASP A 1 103 ? -6.883 2.282 26.335 1.00 85.19 103 ASP A N 1
ATOM 802 C CA . ASP A 1 103 ? -5.462 2.607 26.378 1.00 85.19 103 ASP A CA 1
ATOM 803 C C . ASP A 1 103 ? -4.832 2.331 25.009 1.00 85.19 103 ASP A C 1
ATOM 805 O O . ASP A 1 103 ? -4.365 1.230 24.732 1.00 85.19 103 ASP A O 1
ATOM 809 N N . LEU A 1 104 ? -4.871 3.320 24.117 1.00 79.69 104 LEU A N 1
ATOM 810 C CA .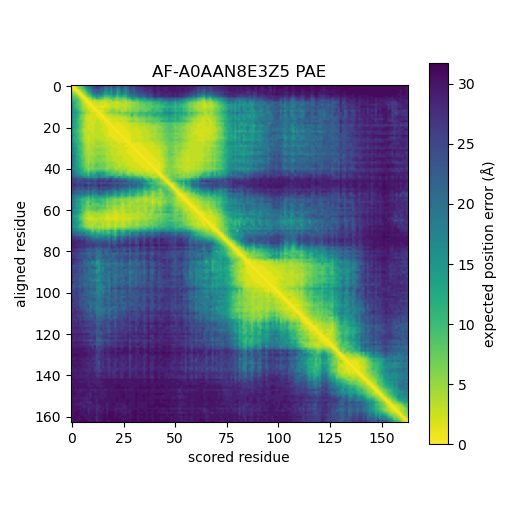 LEU A 1 104 ? -4.390 3.158 22.743 1.00 79.69 104 LEU A CA 1
ATOM 811 C C . LEU A 1 104 ? -2.883 2.865 22.652 1.00 79.69 104 LEU A C 1
ATOM 813 O O . LEU A 1 104 ? -2.453 2.339 21.627 1.00 79.69 104 LEU A O 1
ATOM 817 N N . GLU A 1 105 ? -2.100 3.169 23.690 1.00 80.69 105 GLU A N 1
ATOM 818 C CA . GLU A 1 105 ? -0.658 2.897 23.712 1.00 80.69 105 GLU A CA 1
ATOM 819 C C . GLU A 1 105 ? -0.370 1.410 23.956 1.00 80.69 105 GLU A C 1
ATOM 821 O O . GLU A 1 105 ? 0.508 0.829 23.311 1.00 80.69 105 GLU A O 1
ATOM 826 N N . ASN A 1 106 ? -1.147 0.772 24.836 1.00 82.44 106 ASN A N 1
ATOM 827 C CA . ASN A 1 106 ? -0.948 -0.634 25.203 1.00 82.44 106 ASN A CA 1
ATOM 828 C C . ASN A 1 106 ? -1.865 -1.610 24.453 1.00 82.44 106 ASN A C 1
ATOM 830 O O . ASN A 1 106 ? -1.513 -2.773 24.281 1.00 82.44 106 ASN A O 1
ATOM 834 N N . VAL A 1 107 ? -3.002 -1.154 23.924 1.00 83.69 107 VAL A N 1
ATOM 835 C CA . VAL A 1 107 ? -3.914 -1.949 23.079 1.00 83.69 107 VAL A CA 1
ATOM 836 C C . VAL A 1 107 ? -3.192 -2.748 21.979 1.00 83.69 107 VAL A C 1
ATOM 838 O O . VAL A 1 107 ? -3.416 -3.955 21.914 1.00 83.69 107 VAL A O 1
ATOM 841 N N . PRO A 1 108 ? -2.309 -2.169 21.137 1.00 73.31 108 PRO A N 1
ATOM 842 C CA . PRO A 1 108 ? -1.650 -2.927 20.069 1.00 73.31 108 PRO A CA 1
ATOM 843 C C . PRO A 1 108 ? -0.610 -3.943 20.571 1.00 73.31 108 PRO A C 1
ATOM 845 O O . PRO A 1 108 ? -0.110 -4.729 19.769 1.00 73.31 108 PRO A O 1
ATOM 848 N N . GLN A 1 109 ? -0.278 -3.940 21.866 1.00 77.31 109 GLN A N 1
ATOM 849 C CA . GLN A 1 109 ? 0.611 -4.929 22.485 1.00 77.31 109 GLN A CA 1
ATOM 850 C C . GLN A 1 109 ? -0.127 -6.225 22.857 1.00 77.31 109 GLN A C 1
ATOM 852 O O . GLN A 1 109 ? 0.507 -7.218 23.209 1.00 77.31 109 GLN A O 1
ATOM 857 N N . HIS A 1 110 ? -1.459 -6.227 22.769 1.00 75.75 110 HIS A N 1
ATOM 858 C CA . HIS A 1 110 ? -2.306 -7.371 23.078 1.00 75.75 110 HIS A CA 1
ATOM 859 C C . HIS A 1 110 ? -3.025 -7.885 21.829 1.00 75.75 110 HIS A C 1
ATOM 861 O O . HIS A 1 110 ? -3.249 -7.159 20.858 1.00 75.75 110 HIS A O 1
ATOM 867 N N . GLU A 1 111 ? -3.424 -9.156 21.859 1.00 71.06 111 GLU A N 1
ATOM 868 C CA . GLU A 1 111 ? -4.258 -9.720 20.803 1.00 71.06 111 GLU A CA 1
ATOM 869 C C . GLU A 1 111 ? -5.643 -9.057 20.824 1.00 71.06 111 GLU A C 1
ATOM 871 O O . GLU A 1 111 ? -6.421 -9.200 21.763 1.00 71.06 111 GLU A O 1
ATOM 876 N N . LEU A 1 112 ? -5.955 -8.309 19.762 1.00 75.62 112 LEU A N 1
ATOM 877 C CA . LEU A 1 112 ? -7.238 -7.606 19.597 1.00 75.62 112 LEU A CA 1
ATOM 878 C C . LEU A 1 112 ? -8.367 -8.512 19.098 1.00 75.62 112 LEU A C 1
ATOM 880 O O . LEU A 1 112 ? -9.490 -8.057 18.872 1.00 75.62 112 LEU A O 1
ATOM 884 N N . MET A 1 113 ? -8.050 -9.785 18.892 1.00 69.75 113 MET A N 1
ATOM 885 C CA . MET A 1 113 ? -8.943 -10.814 18.397 1.00 69.75 113 MET A CA 1
ATOM 886 C C . MET A 1 113 ? -9.048 -11.911 19.458 1.00 69.75 113 MET A C 1
ATOM 888 O O . MET A 1 113 ? -8.044 -12.235 20.082 1.00 69.75 113 MET A O 1
ATOM 892 N N . PRO A 1 114 ? -10.232 -12.520 19.652 1.00 68.50 114 PRO A N 1
ATOM 893 C CA . PRO A 1 114 ? -10.402 -13.616 20.610 1.00 68.50 114 PRO A CA 1
ATOM 894 C C . PRO A 1 114 ? -9.602 -14.872 20.234 1.00 68.50 114 PRO A C 1
ATOM 896 O O . PRO A 1 114 ? -9.440 -15.768 21.054 1.00 68.50 114 PRO A O 1
ATOM 899 N N . ILE A 1 115 ? -9.146 -14.955 18.983 1.00 66.38 115 ILE A N 1
ATOM 900 C CA . ILE A 1 115 ? -8.321 -16.033 18.455 1.00 66.38 115 ILE A CA 1
ATOM 901 C C . ILE A 1 115 ? -7.170 -15.377 17.680 1.00 66.38 115 ILE A C 1
ATOM 903 O O . ILE A 1 115 ? -7.439 -14.443 16.911 1.00 66.38 115 ILE A O 1
ATOM 907 N N . PRO A 1 116 ? -5.922 -15.859 17.826 1.00 68.38 116 PRO A N 1
ATOM 908 C CA . PRO A 1 116 ? -4.799 -15.378 17.041 1.00 68.38 116 PRO A CA 1
ATOM 909 C C . PRO A 1 116 ? -5.125 -15.386 15.540 1.00 68.38 116 PRO A C 1
ATOM 911 O O . PRO A 1 116 ? -5.627 -16.393 15.029 1.00 68.38 116 PRO A O 1
ATOM 914 N N . PRO A 1 117 ? -4.799 -14.319 14.790 1.00 65.12 117 PRO A N 1
ATOM 915 C CA . PRO A 1 117 ? -5.033 -14.277 13.346 1.00 65.12 117 PRO A CA 1
ATOM 916 C C . PRO A 1 117 ? -4.229 -15.338 12.576 1.00 65.12 117 PRO A C 1
ATOM 918 O O . PRO A 1 117 ? -4.550 -15.659 11.438 1.00 65.12 117 PRO A O 1
ATOM 921 N N . SER A 1 118 ? -3.207 -15.934 13.198 1.00 63.88 118 SER A N 1
ATOM 922 C CA . SER A 1 118 ? -2.513 -17.121 12.682 1.00 63.88 118 SER A CA 1
ATOM 923 C C . SER A 1 118 ? -3.387 -18.383 12.667 1.00 63.88 118 SER A C 1
ATOM 925 O O . SER A 1 118 ? -3.092 -19.317 11.923 1.00 63.88 118 SER A O 1
ATOM 927 N N . LEU A 1 119 ? -4.451 -18.423 13.472 1.00 64.00 119 LEU A N 1
ATOM 928 C CA . LEU A 1 119 ? -5.346 -19.568 13.641 1.00 64.00 119 LEU A CA 1
ATOM 929 C C . LEU A 1 119 ? -6.724 -19.332 13.011 1.00 64.00 119 LEU A C 1
ATOM 931 O O . LEU A 1 119 ? -7.303 -20.264 12.448 1.00 64.00 119 LEU A O 1
ATOM 935 N N . ALA A 1 120 ? -7.253 -18.107 13.067 1.00 68.75 120 ALA A N 1
ATOM 936 C CA . ALA A 1 120 ? -8.584 -17.790 12.555 1.00 68.75 120 ALA A CA 1
ATOM 937 C C . ALA A 1 120 ? -8.649 -16.452 11.819 1.00 68.75 120 ALA A C 1
ATOM 939 O O . ALA A 1 120 ? -8.042 -15.462 12.219 1.00 68.75 120 ALA A O 1
ATOM 940 N N . ALA A 1 121 ? -9.468 -16.424 10.772 1.00 68.00 121 ALA A N 1
ATOM 941 C CA . ALA A 1 121 ? -9.851 -15.207 10.083 1.00 68.00 121 ALA A CA 1
ATOM 942 C C . ALA A 1 121 ? -10.775 -14.340 10.958 1.00 68.00 121 ALA A C 1
ATOM 944 O O . ALA A 1 121 ? -11.399 -14.795 11.921 1.00 68.00 121 ALA A O 1
ATOM 945 N N . THR A 1 122 ? -10.910 -13.066 10.591 1.00 66.19 122 THR A N 1
ATOM 946 C CA . THR A 1 122 ? -11.641 -12.057 11.377 1.00 66.19 122 THR A CA 1
ATOM 947 C C . THR A 1 122 ? -13.153 -12.274 11.464 1.00 66.19 122 THR A C 1
ATOM 949 O O . THR A 1 122 ? -13.810 -11.711 12.340 1.00 66.19 122 THR A O 1
ATOM 952 N N . ASN A 1 123 ? -13.705 -13.124 10.600 1.00 67.81 123 ASN A N 1
ATOM 953 C CA . ASN A 1 123 ? -15.093 -13.590 10.622 1.00 67.81 123 ASN A CA 1
ATOM 954 C C . ASN A 1 123 ? -15.313 -14.814 1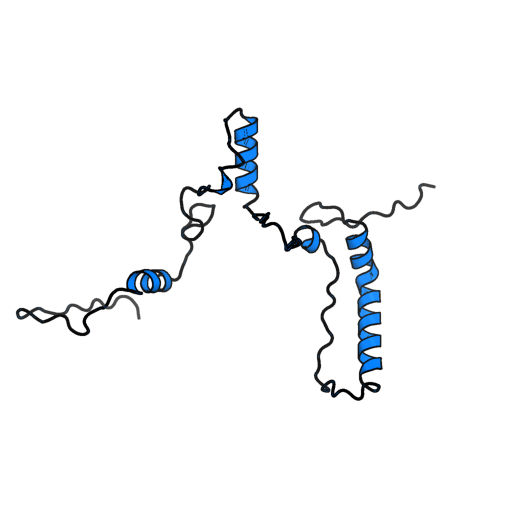1.542 1.00 67.81 123 ASN A C 1
ATOM 956 O O . ASN A 1 123 ? -16.408 -15.370 11.550 1.00 67.81 123 ASN A O 1
ATOM 960 N N . GLY A 1 124 ? -14.288 -15.258 12.278 1.00 60.72 124 GLY A N 1
ATOM 961 C CA . GLY A 1 124 ? -14.349 -16.424 13.162 1.00 60.72 124 GLY A CA 1
ATOM 962 C C . GLY A 1 124 ? -14.165 -17.770 12.456 1.00 60.72 124 GLY A C 1
ATOM 963 O O . GLY A 1 124 ? -14.127 -18.798 13.130 1.00 60.72 124 GLY A O 1
ATOM 964 N N . SER A 1 125 ? -14.013 -17.802 11.125 1.00 66.38 125 SER A N 1
ATOM 965 C CA . SER A 1 125 ? -13.643 -19.041 10.439 1.00 66.38 125 SER A CA 1
ATOM 966 C C . SER A 1 125 ? -12.178 -19.354 10.713 1.00 66.38 125 SER A C 1
ATOM 968 O O . SER A 1 125 ? -11.322 -18.490 10.528 1.00 66.38 125 SER A O 1
ATOM 970 N N . LEU A 1 126 ? -11.872 -20.587 11.113 1.00 69.69 126 LEU A N 1
ATOM 971 C CA . LEU A 1 126 ? -10.488 -21.047 11.184 1.00 69.69 126 LEU A CA 1
ATOM 972 C C . LEU A 1 126 ? -9.858 -20.943 9.796 1.00 69.69 126 LEU A C 1
ATOM 974 O O . LEU A 1 126 ? -10.488 -21.305 8.796 1.00 69.69 126 LEU A O 1
ATOM 978 N N . HIS A 1 127 ? -8.618 -20.461 9.725 1.00 63.69 127 HIS A N 1
ATOM 979 C CA . HIS A 1 127 ? -7.887 -20.565 8.474 1.00 63.69 127 HIS A CA 1
ATOM 980 C C . HIS A 1 127 ? -7.784 -22.051 8.131 1.00 63.69 127 HIS A C 1
ATOM 982 O O . HIS A 1 127 ? -7.348 -22.857 8.957 1.00 63.69 127 HIS A O 1
ATOM 988 N N . SER A 1 128 ? -8.189 -22.413 6.910 1.00 61.62 128 SER A N 1
ATOM 989 C CA . SER A 1 128 ? -7.838 -23.697 6.307 1.00 61.62 128 SER A CA 1
ATOM 990 C C . SER A 1 128 ? -6.327 -23.693 6.093 1.00 61.62 128 SER A C 1
ATOM 992 O O . SER A 1 128 ? -5.805 -23.436 5.013 1.00 61.62 128 SER A O 1
ATOM 994 N N . THR A 1 129 ? -5.592 -23.874 7.181 1.00 58.75 129 THR A N 1
ATOM 995 C CA . THR A 1 129 ? -4.208 -24.285 7.105 1.00 58.75 129 THR A CA 1
ATOM 996 C C . THR A 1 129 ? -4.236 -25.753 6.716 1.00 58.75 129 THR A C 1
ATOM 998 O O . THR A 1 129 ? -5.111 -26.519 7.132 1.00 58.75 129 THR A O 1
ATOM 1001 N N . ASN A 1 130 ? -3.304 -26.158 5.860 1.00 60.59 130 ASN A N 1
ATOM 1002 C CA . ASN A 1 130 ? -3.101 -27.573 5.616 1.00 60.59 130 ASN A CA 1
ATOM 1003 C C . ASN A 1 130 ? -2.801 -28.207 6.986 1.00 60.59 130 ASN A C 1
ATOM 1005 O O . ASN A 1 130 ? -1.823 -27.807 7.617 1.00 60.59 130 ASN A O 1
ATOM 1009 N N . LYS A 1 131 ? -3.649 -29.119 7.492 1.00 62.91 131 LYS A N 1
ATOM 1010 C CA . LYS A 1 131 ? -3.488 -29.739 8.829 1.00 62.91 131 LYS A CA 1
ATOM 1011 C C . LYS A 1 131 ? -2.058 -30.251 9.059 1.00 62.91 131 LYS A C 1
ATOM 1013 O O . LYS A 1 131 ? -1.565 -30.228 10.184 1.00 62.91 131 LYS A O 1
ATOM 1018 N N . SER A 1 132 ? -1.386 -30.662 7.983 1.00 64.38 132 SER A N 1
ATOM 1019 C CA . SER A 1 132 ? 0.012 -31.091 7.971 1.00 64.38 132 SER A CA 1
ATOM 1020 C C . SER A 1 132 ? 1.003 -30.021 8.448 1.00 64.38 132 SER A C 1
ATOM 1022 O O . SER A 1 132 ? 1.987 -30.359 9.095 1.00 64.38 132 SER A O 1
ATOM 1024 N N . ALA A 1 133 ? 0.748 -28.732 8.208 1.00 65.88 133 ALA A N 1
ATOM 1025 C CA . ALA A 1 133 ? 1.629 -27.649 8.642 1.00 65.88 133 ALA A CA 1
ATOM 1026 C C . ALA A 1 133 ? 1.653 -27.510 10.171 1.00 65.88 133 ALA A C 1
ATOM 1028 O O . ALA A 1 133 ? 2.725 -27.371 10.757 1.00 65.88 133 ALA A O 1
ATOM 1029 N N . LEU A 1 134 ? 0.489 -27.608 10.825 1.00 66.75 134 LEU A N 1
ATOM 1030 C CA . LEU A 1 134 ? 0.405 -27.596 12.286 1.00 66.75 134 LEU A CA 1
ATOM 1031 C C . LEU A 1 134 ? 1.036 -28.858 12.882 1.00 66.75 134 LEU A C 1
ATOM 1033 O O . LEU A 1 134 ? 1.786 -28.756 13.849 1.00 66.75 134 LEU A O 1
ATOM 1037 N N . ALA A 1 135 ? 0.789 -30.025 12.275 1.00 64.31 135 ALA A N 1
ATOM 1038 C CA . ALA A 1 135 ? 1.419 -31.276 12.689 1.00 64.31 135 ALA A CA 1
ATOM 1039 C C . ALA A 1 135 ? 2.948 -31.153 12.673 1.00 64.31 135 ALA A C 1
ATOM 1041 O O . ALA A 1 135 ? 3.575 -31.428 13.686 1.00 64.31 135 ALA A O 1
ATOM 1042 N N . ASN A 1 136 ? 3.529 -30.625 11.591 1.00 69.25 136 ASN A N 1
ATOM 1043 C CA . ASN A 1 136 ? 4.975 -30.423 11.467 1.00 69.25 136 ASN A CA 1
ATOM 1044 C C . ASN A 1 136 ? 5.546 -29.463 12.520 1.00 69.25 136 ASN A C 1
ATOM 1046 O O . ASN A 1 136 ? 6.675 -29.642 12.967 1.00 69.25 136 ASN A O 1
ATOM 1050 N N . ILE A 1 137 ? 4.790 -28.433 12.914 1.00 75.56 137 ILE A N 1
ATOM 1051 C CA . ILE A 1 137 ? 5.207 -27.495 13.967 1.00 75.56 137 ILE A CA 1
ATOM 1052 C C . ILE A 1 137 ? 5.177 -28.184 15.335 1.00 75.56 137 ILE A C 1
ATOM 1054 O O . ILE A 1 137 ? 6.129 -28.050 16.102 1.00 75.56 137 ILE A O 1
ATOM 1058 N N . LEU A 1 138 ? 4.112 -28.936 15.625 1.00 71.56 138 LEU A N 1
ATOM 1059 C CA . LEU A 1 138 ? 3.939 -29.637 16.898 1.00 71.56 138 LEU A CA 1
ATOM 1060 C C . LEU A 1 138 ? 4.923 -30.805 17.059 1.00 71.56 138 LEU A C 1
ATOM 1062 O O . LEU A 1 138 ? 5.422 -31.032 18.158 1.00 71.56 138 LEU A O 1
ATOM 1066 N N . THR A 1 139 ? 5.246 -31.521 15.979 1.00 73.56 139 THR A N 1
ATOM 1067 C CA . THR A 1 139 ? 6.173 -32.665 16.002 1.00 73.56 139 THR A CA 1
ATOM 1068 C C . THR A 1 139 ? 7.632 -32.279 15.779 1.00 73.56 139 THR A C 1
ATOM 1070 O O . THR A 1 139 ? 8.502 -33.133 15.926 1.00 73.56 139 THR A O 1
ATOM 1073 N N . LYS A 1 140 ? 7.938 -31.002 15.502 1.00 79.38 140 LYS A N 1
ATOM 1074 C CA . LYS A 1 140 ? 9.293 -30.506 15.188 1.00 79.38 140 LYS A CA 1
ATOM 1075 C C . LYS A 1 140 ? 10.371 -30.922 16.199 1.00 79.38 140 LYS A C 1
ATOM 1077 O O . LYS A 1 140 ? 11.542 -31.021 15.845 1.00 79.38 140 LYS A O 1
ATOM 1082 N N . HIS A 1 141 ? 9.981 -31.138 17.453 1.00 78.00 141 HIS A N 1
ATOM 1083 C CA . HIS A 1 141 ? 10.880 -31.498 18.550 1.00 78.00 141 HIS A CA 1
ATOM 1084 C C . HIS A 1 141 ? 10.527 -32.835 19.213 1.00 78.00 141 HIS A C 1
ATOM 1086 O O . HIS A 1 141 ? 11.119 -33.191 20.229 1.00 78.00 141 HIS A O 1
ATOM 1092 N N . VAL A 1 142 ? 9.578 -33.582 18.646 1.00 79.88 142 VAL A N 1
ATOM 1093 C CA . VAL A 1 142 ? 9.192 -34.900 19.148 1.00 79.88 142 VAL A CA 1
ATOM 1094 C C . VAL A 1 142 ? 10.065 -35.939 18.456 1.00 79.88 142 VAL A C 1
ATOM 1096 O O . VAL A 1 142 ? 9.912 -36.190 17.263 1.00 79.88 142 VAL A O 1
ATOM 1099 N N . GLN A 1 143 ? 10.978 -36.566 19.199 1.00 74.19 143 GLN A N 1
ATOM 1100 C CA . GLN A 1 143 ? 11.651 -37.768 18.712 1.00 74.19 143 GLN A CA 1
ATOM 1101 C C . GLN A 1 143 ? 10.670 -38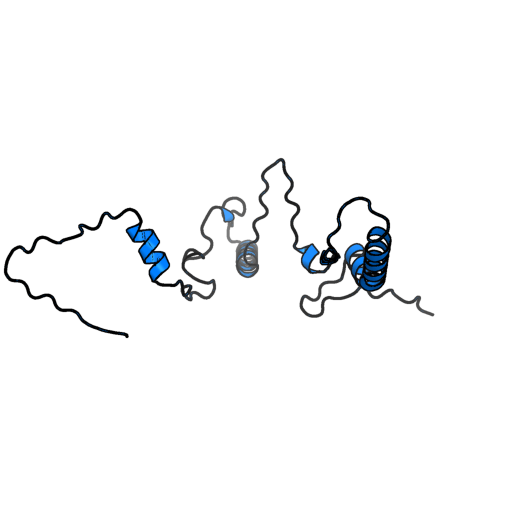.932 18.805 1.00 74.19 143 GLN A C 1
ATOM 1103 O O . GLN A 1 143 ? 10.360 -39.407 19.896 1.00 74.19 143 GLN A O 1
ATOM 1108 N N . THR A 1 144 ? 10.132 -39.352 17.664 1.00 63.00 144 THR A N 1
ATOM 1109 C CA . THR A 1 144 ? 9.291 -40.547 17.589 1.00 63.00 144 THR A CA 1
ATOM 1110 C C . THR A 1 144 ? 10.209 -41.767 17.483 1.00 63.00 144 THR A C 1
ATOM 1112 O O . THR A 1 144 ? 11.039 -41.802 16.572 1.00 63.00 144 THR A O 1
ATOM 1115 N N . PRO A 1 145 ? 10.119 -42.752 18.393 1.00 66.44 145 PRO A N 1
ATOM 1116 C CA . PRO A 1 145 ? 10.823 -44.019 18.232 1.00 66.44 145 PRO A CA 1
ATOM 1117 C C . PRO A 1 145 ? 10.401 -44.677 16.914 1.00 66.44 145 PRO A C 1
ATOM 1119 O O . PRO A 1 145 ? 9.215 -44.676 16.590 1.00 66.44 145 PRO A O 1
ATOM 1122 N N . ALA A 1 146 ? 11.359 -45.221 16.157 1.00 64.19 146 ALA A N 1
ATOM 1123 C CA . ALA A 1 146 ? 11.077 -45.910 14.894 1.00 64.19 146 ALA A CA 1
ATOM 1124 C C . ALA A 1 146 ? 10.205 -47.160 15.098 1.00 64.19 146 ALA A C 1
ATOM 1126 O O . ALA A 1 146 ? 9.411 -47.493 14.227 1.00 64.19 146 ALA A O 1
ATOM 1127 N N . ASP A 1 147 ? 10.318 -47.779 16.276 1.00 60.72 147 ASP A N 1
ATOM 1128 C CA . ASP A 1 147 ? 9.534 -48.931 16.690 1.00 60.72 147 ASP A CA 1
ATOM 1129 C C . ASP A 1 147 ? 8.951 -48.697 18.083 1.00 60.72 147 ASP A C 1
ATOM 1131 O O . ASP A 1 147 ? 9.654 -48.325 19.029 1.00 60.72 147 ASP A O 1
ATOM 1135 N N . VAL A 1 148 ? 7.650 -48.945 18.213 1.00 61.03 148 VAL A N 1
ATOM 1136 C CA . VAL A 1 148 ? 7.018 -49.143 19.517 1.00 61.03 148 VAL A CA 1
ATOM 1137 C C . VAL A 1 148 ? 7.284 -50.600 19.898 1.00 61.03 148 VAL A C 1
ATOM 1139 O O . VAL A 1 148 ? 6.886 -51.489 19.144 1.00 61.03 148 VAL A O 1
ATOM 1142 N N . PRO A 1 149 ? 7.966 -50.887 21.020 1.00 63.75 149 PRO A N 1
ATOM 1143 C CA . PRO A 1 149 ? 8.218 -52.264 21.417 1.00 63.75 149 PRO A CA 1
ATOM 1144 C C . PRO A 1 149 ? 6.883 -52.988 21.619 1.00 63.75 149 PRO A C 1
ATOM 1146 O O . PRO A 1 149 ? 6.058 -52.570 22.431 1.00 63.75 149 PRO A O 1
ATOM 1149 N N . LEU A 1 150 ? 6.674 -54.074 20.871 1.00 58.72 15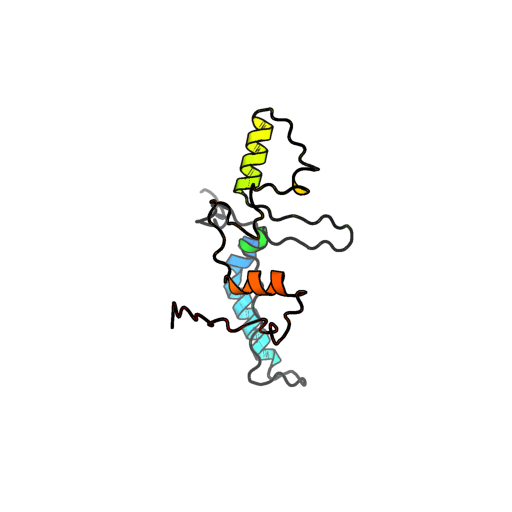0 LEU A N 1
ATOM 1150 C CA . LEU A 1 150 ? 5.525 -54.963 21.033 1.00 58.72 150 LEU A CA 1
ATOM 1151 C C . LEU A 1 150 ? 5.674 -55.712 22.361 1.00 58.72 150 LEU A C 1
ATOM 1153 O O . LEU A 1 150 ? 6.311 -56.762 22.435 1.00 58.72 150 LEU A O 1
ATOM 1157 N N . GLN A 1 151 ? 5.110 -55.154 23.427 1.00 60.31 151 GLN A N 1
ATOM 1158 C CA . GLN A 1 151 ? 4.831 -55.912 24.637 1.00 60.31 151 GLN A CA 1
ATOM 1159 C C . GLN A 1 151 ? 3.494 -56.628 24.421 1.00 60.31 151 GLN A C 1
ATOM 1161 O O . GLN A 1 151 ? 2.446 -55.994 24.439 1.00 60.31 151 GLN A O 1
ATOM 1166 N N . GLU A 1 152 ? 3.576 -57.945 24.194 1.00 66.06 152 GLU A N 1
ATOM 1167 C CA . GLU A 1 152 ? 2.458 -58.896 24.037 1.00 66.06 152 GLU A CA 1
ATOM 1168 C C . GLU A 1 152 ? 1.743 -58.903 22.663 1.00 66.06 152 GLU A C 1
ATOM 1170 O O . GLU A 1 152 ? 1.818 -57.920 21.917 1.00 66.06 152 GLU A O 1
ATOM 1175 N N . PRO A 1 153 ? 1.104 -60.035 22.260 1.00 59.47 153 PRO A N 1
ATOM 1176 C CA . PRO A 1 153 ? 0.492 -60.177 20.938 1.00 59.47 153 PRO A CA 1
ATOM 1177 C C . PRO A 1 153 ? -0.682 -59.208 20.786 1.00 59.47 153 PRO A C 1
ATOM 1179 O O . PRO A 1 153 ? -1.811 -59.480 21.187 1.00 59.47 153 PRO A O 1
ATOM 1182 N N . SER A 1 154 ? -0.399 -58.063 20.182 1.00 62.16 154 SER A N 1
ATOM 1183 C CA . SER A 1 154 ? -1.363 -57.012 19.891 1.00 62.16 154 SER A CA 1
ATOM 1184 C C . SER A 1 154 ? -1.581 -56.922 18.382 1.00 62.16 154 SER A C 1
ATOM 1186 O O . SER A 1 154 ? -0.651 -57.051 17.585 1.00 62.16 154 SER A O 1
ATOM 1188 N N . CYS A 1 155 ? -2.841 -56.760 17.970 1.00 52.81 155 CYS A N 1
ATOM 1189 C CA . CYS A 1 155 ? -3.196 -56.610 16.564 1.00 52.81 155 CYS A CA 1
ATOM 1190 C C . CYS A 1 155 ? -3.083 -55.143 16.129 1.00 52.81 155 CYS A C 1
ATOM 1192 O O . CYS A 1 155 ? -3.592 -54.241 16.797 1.00 52.81 155 CYS A O 1
ATOM 1194 N N . LEU A 1 156 ? -2.458 -54.909 14.975 1.00 55.41 156 LEU A N 1
ATOM 1195 C CA . LEU A 1 156 ? -2.377 -53.595 14.346 1.00 55.41 156 LEU A CA 1
ATOM 1196 C C . LEU A 1 156 ? -3.630 -53.372 13.481 1.00 55.41 156 LEU A C 1
ATOM 1198 O O . LEU A 1 156 ? -3.790 -54.011 12.443 1.00 55.41 156 LEU A O 1
ATOM 1202 N N . ALA A 1 157 ? -4.529 -52.481 13.902 1.00 50.53 157 ALA A N 1
ATOM 1203 C CA . ALA A 1 157 ? -5.675 -52.072 13.090 1.00 50.53 157 ALA A CA 1
ATOM 1204 C C . ALA A 1 157 ? -5.301 -50.842 12.248 1.00 50.53 157 ALA A C 1
ATOM 1206 O O . ALA A 1 157 ? -5.076 -49.761 12.790 1.00 50.53 157 ALA A O 1
ATOM 1207 N N . ILE A 1 158 ? -5.234 -51.003 10.924 1.00 57.56 158 ILE A N 1
ATOM 1208 C CA . ILE A 1 158 ? -5.052 -49.894 9.979 1.00 57.56 158 ILE A CA 1
ATOM 1209 C C . ILE A 1 158 ? -6.431 -49.533 9.413 1.00 57.56 158 ILE A C 1
ATOM 1211 O O . ILE A 1 158 ? -6.964 -50.259 8.578 1.00 57.56 158 ILE A O 1
ATOM 1215 N N . ASP A 1 159 ? -7.014 -48.422 9.872 1.00 58.06 159 ASP A N 1
ATOM 1216 C CA . ASP A 1 159 ? -8.238 -47.857 9.286 1.00 58.06 159 ASP A CA 1
ATOM 1217 C C . ASP A 1 159 ? -7.862 -46.969 8.092 1.00 58.06 159 ASP A C 1
ATOM 1219 O O . ASP A 1 159 ? -7.376 -45.844 8.243 1.00 58.06 159 ASP A O 1
ATOM 1223 N N . ALA A 1 160 ? -8.032 -47.501 6.883 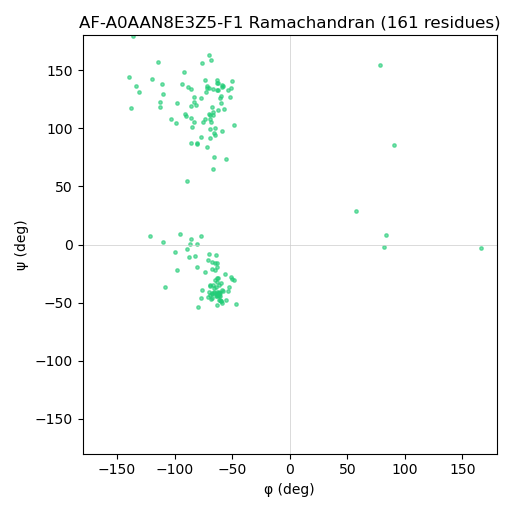1.00 45.50 160 ALA A N 1
ATOM 1224 C CA . ALA A 1 160 ? -7.799 -46.769 5.649 1.00 45.50 160 ALA A CA 1
ATOM 1225 C C . ALA A 1 160 ? -9.012 -45.884 5.327 1.00 45.50 160 ALA A C 1
ATOM 1227 O O . ALA A 1 160 ? -9.896 -46.269 4.560 1.00 45.50 160 ALA A O 1
ATOM 1228 N N . LYS A 1 161 ? -9.044 -44.664 5.874 1.00 46.38 161 LYS A N 1
ATOM 1229 C CA . LYS A 1 161 ? -9.929 -43.607 5.367 1.00 46.38 161 LYS A CA 1
ATOM 1230 C C . LYS A 1 161 ? -9.143 -42.594 4.542 1.00 46.38 161 LYS A C 1
ATOM 1232 O O . LYS A 1 161 ? -8.442 -41.752 5.094 1.00 46.38 161 LYS A O 1
ATOM 1237 N N . HIS A 1 162 ? -9.388 -42.677 3.232 1.00 46.94 162 HIS A N 1
ATOM 1238 C CA . HIS A 1 162 ? -8.977 -41.788 2.136 1.00 46.94 162 HIS A CA 1
ATOM 1239 C C . HIS A 1 162 ? -7.643 -42.130 1.452 1.00 46.94 162 HIS A C 1
ATOM 1241 O O . HIS A 1 162 ? -6.597 -41.567 1.766 1.00 46.94 162 HIS A O 1
ATOM 1247 N N . LEU A 1 163 ? -7.741 -43.035 0.467 1.00 38.62 163 LEU A N 1
ATOM 1248 C CA . LEU A 1 163 ? -7.042 -42.902 -0.818 1.00 38.62 163 LEU A CA 1
ATOM 1249 C C . LEU A 1 163 ? -7.723 -41.807 -1.650 1.00 38.62 163 LEU A C 1
ATOM 1251 O O . LEU A 1 163 ? -8.969 -41.697 -1.540 1.00 38.62 163 LEU A O 1
#

Secondary structure (DSSP, 8-state):
---------B-TTT-PBPPHHHHHHHHTHHHHHHHHHHHHHHHHHH-SS---TTPPPPPP----GGGGG-----TTS--------HHHHHHHHHHHHTT----TTTGGGS-SSSS-TTTB-TTSPBP---HHHHHHHHHTT----S-----S-----------